Protein AF-A0A8B8N014-F1 (afdb_monomer)

Secondary structure (DSSP, 8-state):
-EEEEE--GGGGGGSTTHHHHHHHHHTTTTT-TT--SEEEEE--SS-GGGG--SS-PPPP-----PPP-HHHHHHHHHTT-S-HHHHHHHHHHHHHHHHHHHHHHHHHHHS-TT---GGGTS-S---------------

Solvent-accessible surface area (backbone atoms only — not comparable to full-atom values): 9246 Å² total; per-residue (Å²): 122,46,77,50,74,42,72,58,49,64,57,50,67,78,39,88,63,26,86,58,51,53,47,49,63,54,35,48,73,75,73,41,96,78,68,70,63,66,47,81,44,81,39,54,96,58,66,76,74,80,68,70,57,101,63,94,48,61,79,76,87,87,79,88,81,79,82,76,51,70,69,54,47,53,54,60,70,40,53,93,48,97,52,45,76,62,50,49,67,60,46,58,64,54,50,57,58,49,52,51,52,54,50,49,50,51,50,59,73,69,47,57,100,80,70,71,66,66,82,70,70,70,74,66,77,93,78,80,90,78,86,79,84,80,88,81,82,88,132

Sequence (139 aa):
MVYLIFDKLELVRGWDKSSTILPLLFNLLDSIPNIPEVGLIFISSTPADTFYSSLGYIEPMPIYFPTYNEDDLRQILARNQANPKLYSSFLEPSEMAMGQKEAEVQELLTKGPGSFPLERLLEVPPGNLDLHVSSRSLV

Structure (mmCIF, N/CA/C/O backbone):
data_AF-A0A8B8N014-F1
#
_entry.id   AF-A0A8B8N014-F1
#
loop_
_atom_site.group_PDB
_atom_site.id
_atom_site.type_symbol
_atom_site.label_atom_id
_atom_site.label_alt_id
_atom_site.label_comp_id
_atom_site.label_asym_id
_atom_site.label_entity_id
_atom_site.label_seq_id
_atom_site.pdbx_PDB_ins_code
_atom_site.Cartn_x
_atom_site.Cartn_y
_atom_site.Cartn_z
_atom_site.occupancy
_atom_site.B_iso_or_equiv
_atom_site.auth_seq_id
_atom_site.auth_comp_id
_atom_site.auth_asym_id
_atom_site.auth_atom_id
_atom_site.pdbx_PDB_model_num
ATOM 1 N N . MET A 1 1 ? -15.861 5.487 -13.263 1.00 79.56 1 MET A N 1
ATOM 2 C CA . MET A 1 1 ? -14.611 5.546 -12.492 1.00 79.56 1 MET A CA 1
ATOM 3 C C . MET A 1 1 ? -14.206 4.147 -12.052 1.00 79.56 1 MET A C 1
ATOM 5 O O . MET A 1 1 ? -14.987 3.499 -11.364 1.00 79.56 1 MET A O 1
ATOM 9 N N . VAL A 1 2 ? -13.041 3.663 -12.476 1.00 85.56 2 VAL A N 1
ATOM 10 C CA . VAL A 1 2 ? -12.458 2.385 -12.025 1.00 85.56 2 VAL A CA 1
ATOM 11 C C . VAL A 1 2 ? -11.158 2.693 -11.285 1.00 85.56 2 VAL A C 1
ATOM 13 O O . VAL A 1 2 ? -10.419 3.573 -11.702 1.00 85.56 2 VAL A O 1
ATOM 16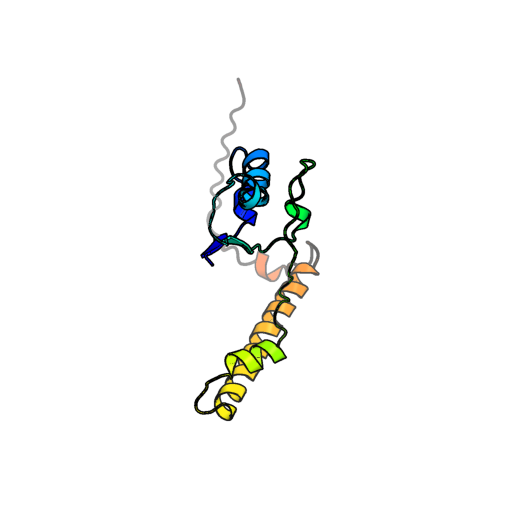 N N . TYR A 1 3 ? -10.864 1.992 -10.193 1.00 90.38 3 TYR A N 1
ATOM 17 C CA . TYR A 1 3 ? -9.591 2.144 -9.484 1.00 90.38 3 TYR A CA 1
ATOM 18 C C . TYR A 1 3 ? -8.816 0.837 -9.524 1.00 90.38 3 TYR A C 1
ATOM 20 O O . TYR A 1 3 ? -9.368 -0.216 -9.204 1.00 90.38 3 TYR A O 1
ATOM 28 N N . LEU A 1 4 ? -7.544 0.915 -9.905 1.00 90.31 4 LEU A N 1
ATOM 29 C CA . LEU A 1 4 ? -6.620 -0.209 -9.849 1.00 90.31 4 LEU A CA 1
ATOM 30 C C . LEU A 1 4 ? -5.655 0.023 -8.687 1.00 90.31 4 LEU A C 1
ATOM 32 O O . LEU A 1 4 ? -4.900 0.996 -8.683 1.00 90.31 4 LEU A O 1
ATOM 36 N N . ILE A 1 5 ? -5.734 -0.849 -7.683 1.00 93.94 5 ILE A N 1
ATOM 37 C CA . ILE A 1 5 ? -4.950 -0.742 -6.453 1.00 93.94 5 ILE A CA 1
ATOM 38 C C . ILE A 1 5 ? -3.865 -1.811 -6.481 1.00 93.94 5 ILE A C 1
ATOM 40 O O . ILE A 1 5 ? -4.163 -3.004 -6.538 1.00 93.94 5 ILE A O 1
ATOM 44 N N . PHE A 1 6 ? -2.614 -1.373 -6.421 1.00 92.81 6 PHE A N 1
ATOM 45 C CA . PHE A 1 6 ? -1.449 -2.237 -6.302 1.00 92.81 6 PHE A CA 1
ATOM 46 C C . PHE A 1 6 ? -0.950 -2.190 -4.864 1.00 92.81 6 PHE A C 1
ATOM 48 O O . PHE A 1 6 ? -0.380 -1.187 -4.434 1.00 92.81 6 PHE A O 1
ATOM 55 N N . ASP A 1 7 ? -1.186 -3.270 -4.125 1.00 95.00 7 ASP A N 1
ATOM 56 C CA . ASP A 1 7 ? -0.663 -3.437 -2.771 1.00 95.00 7 ASP A CA 1
ATOM 57 C C . ASP A 1 7 ? 0.770 -3.992 -2.793 1.00 95.00 7 ASP A C 1
ATOM 59 O O . ASP A 1 7 ? 1.142 -4.737 -3.703 1.00 95.00 7 ASP A O 1
ATOM 63 N N . LYS A 1 8 ? 1.561 -3.638 -1.776 1.00 94.00 8 LYS A N 1
ATOM 64 C CA . LYS A 1 8 ? 2.959 -4.063 -1.586 1.00 94.00 8 LYS A CA 1
ATOM 65 C C . LYS A 1 8 ? 3.850 -3.841 -2.815 1.00 94.00 8 LYS A C 1
ATOM 67 O O . LYS A 1 8 ? 4.573 -4.749 -3.248 1.00 94.00 8 LYS A O 1
ATOM 72 N N . LEU A 1 9 ? 3.810 -2.636 -3.388 1.00 92.06 9 LEU A N 1
ATOM 73 C CA . LEU A 1 9 ? 4.590 -2.279 -4.578 1.00 92.06 9 LEU A CA 1
ATOM 74 C C . LEU A 1 9 ? 6.099 -2.529 -4.397 1.00 92.06 9 LEU A C 1
ATOM 76 O O . LEU A 1 9 ? 6.796 -2.837 -5.365 1.00 92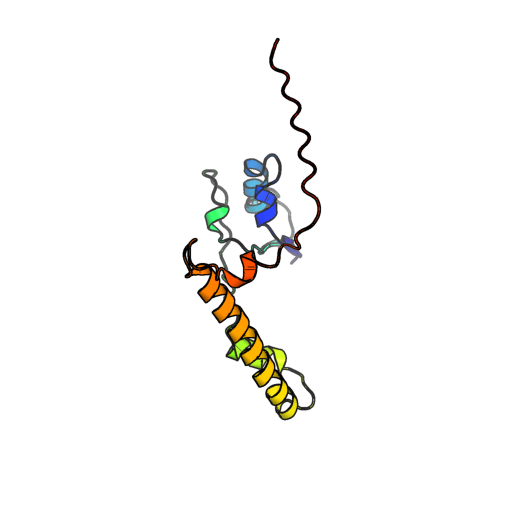.06 9 LEU A O 1
ATOM 80 N N . GLU A 1 10 ? 6.614 -2.465 -3.167 1.00 92.56 10 GLU A N 1
ATOM 81 C CA . GLU A 1 10 ? 8.017 -2.719 -2.844 1.00 92.56 10 GLU A CA 1
ATOM 82 C C . GLU A 1 10 ? 8.536 -4.066 -3.365 1.00 92.56 10 GLU A C 1
ATOM 84 O O . GLU A 1 10 ? 9.727 -4.169 -3.671 1.00 92.56 10 GLU A O 1
ATOM 89 N N . LEU A 1 11 ? 7.655 -5.064 -3.519 1.00 92.44 11 LEU A N 1
ATOM 90 C CA . LEU A 1 11 ? 7.995 -6.400 -4.008 1.00 92.44 11 LEU A CA 1
ATOM 91 C C . LEU A 1 11 ? 8.356 -6.408 -5.496 1.00 92.44 11 LEU A C 1
ATOM 93 O O . LEU A 1 11 ? 9.190 -7.213 -5.911 1.00 92.44 11 LEU A O 1
ATOM 97 N N . VAL A 1 12 ? 7.788 -5.492 -6.290 1.00 90.31 12 VAL A N 1
ATOM 98 C CA . VAL A 1 12 ? 8.048 -5.390 -7.737 1.00 90.31 12 VAL A CA 1
ATOM 99 C C . VAL A 1 12 ? 9.519 -5.089 -8.012 1.00 90.31 12 VAL A C 1
ATOM 101 O O . VAL A 1 12 ? 10.054 -5.508 -9.033 1.00 90.31 12 VAL A O 1
ATOM 104 N N . ARG A 1 13 ? 10.222 -4.437 -7.079 1.00 86.00 13 ARG A N 1
ATOM 105 C CA . ARG A 1 13 ? 11.664 -4.170 -7.205 1.00 86.00 13 ARG A CA 1
ATOM 106 C C . ARG A 1 13 ? 12.502 -5.445 -7.271 1.00 86.00 13 ARG A C 1
ATOM 108 O O . ARG A 1 13 ? 13.526 -5.449 -7.948 1.00 86.00 13 ARG A O 1
ATOM 115 N N . GLY A 1 14 ? 12.060 -6.508 -6.597 1.00 88.25 14 GLY A N 1
ATOM 116 C CA . GLY A 1 14 ? 12.722 -7.812 -6.603 1.00 88.25 14 GLY A CA 1
ATOM 117 C C . GLY A 1 14 ? 12.392 -8.674 -7.821 1.00 88.25 14 GLY A C 1
ATOM 118 O O . GLY A 1 14 ? 12.937 -9.768 -7.950 1.00 88.25 14 GLY A O 1
ATOM 119 N N . TRP A 1 15 ? 11.488 -8.227 -8.697 1.00 90.81 15 TRP A N 1
ATOM 120 C CA . TRP A 1 15 ? 11.123 -8.974 -9.896 1.00 90.81 15 TRP A CA 1
ATOM 121 C C . TRP A 1 15 ? 12.183 -8.819 -10.985 1.00 90.81 15 TRP A C 1
ATOM 123 O O . TRP A 1 15 ? 12.842 -7.781 -11.099 1.00 90.81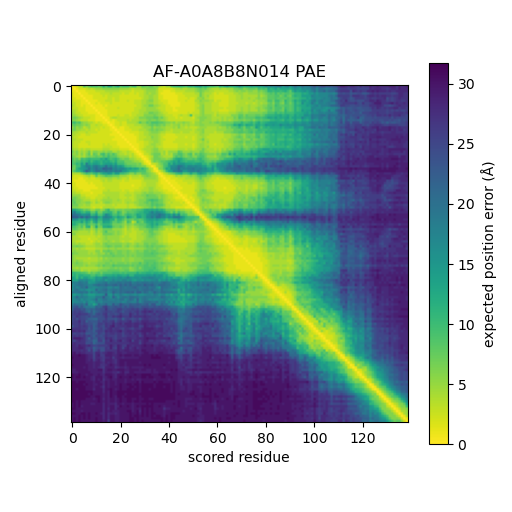 15 TRP A O 1
ATOM 133 N N . ASP A 1 16 ? 12.302 -9.843 -11.833 1.00 88.31 16 ASP A N 1
ATOM 134 C CA . ASP A 1 16 ? 13.082 -9.722 -13.061 1.00 88.31 16 ASP A CA 1
ATOM 135 C C . ASP A 1 16 ? 12.523 -8.567 -13.906 1.00 88.31 16 ASP A C 1
ATOM 137 O O . ASP A 1 16 ? 11.309 -8.430 -14.068 1.00 88.31 16 ASP A O 1
ATOM 141 N N . LYS A 1 17 ? 13.413 -7.718 -14.431 1.00 87.44 17 LYS A N 1
ATOM 142 C CA . LYS A 1 17 ? 13.064 -6.526 -15.232 1.00 87.44 17 LYS A CA 1
ATOM 143 C C . LYS A 1 17 ? 12.214 -5.482 -14.495 1.00 87.44 17 LYS A C 1
ATOM 145 O O . LYS A 1 17 ? 11.477 -4.727 -15.136 1.00 87.44 17 LYS A O 1
ATOM 150 N N . SER A 1 18 ? 12.353 -5.364 -13.174 1.00 86.38 18 SER A N 1
ATOM 151 C CA . SER A 1 18 ? 11.702 -4.311 -12.377 1.00 86.38 18 SER A CA 1
ATOM 152 C C . SER A 1 18 ? 11.923 -2.893 -12.931 1.00 86.38 18 SER A C 1
ATOM 154 O O . SER A 1 18 ? 11.003 -2.076 -12.922 1.00 86.38 18 SER A O 1
ATOM 156 N N . SER A 1 19 ? 13.091 -2.633 -13.529 1.00 84.56 19 SER A N 1
ATOM 157 C CA . SER A 1 19 ? 13.434 -1.380 -14.220 1.00 84.56 19 SER A CA 1
ATOM 158 C C . SER A 1 19 ? 12.565 -1.059 -15.441 1.00 84.56 19 SER A C 1
ATOM 160 O O . SER A 1 19 ? 12.483 0.096 -15.837 1.00 84.56 19 SER A O 1
ATOM 162 N N . THR A 1 20 ? 11.918 -2.056 -16.048 1.00 86.56 20 THR A N 1
ATOM 163 C CA . THR A 1 20 ? 10.975 -1.873 -17.166 1.00 86.56 20 THR A CA 1
ATOM 164 C C . THR A 1 20 ? 9.528 -1.881 -16.678 1.00 86.56 20 THR A C 1
ATOM 166 O O . THR A 1 20 ? 8.699 -1.122 -17.173 1.00 86.56 20 THR A O 1
ATOM 169 N N . ILE A 1 21 ? 9.226 -2.723 -15.685 1.00 88.50 21 ILE A N 1
ATOM 170 C CA . ILE A 1 21 ? 7.869 -2.907 -15.156 1.00 88.50 21 ILE A CA 1
ATOM 171 C C . ILE A 1 21 ? 7.393 -1.664 -14.398 1.00 88.50 21 ILE A C 1
ATOM 173 O O . ILE A 1 21 ? 6.262 -1.235 -14.604 1.00 88.50 21 ILE A O 1
ATOM 177 N N . LEU A 1 22 ? 8.238 -1.065 -13.551 1.00 88.00 22 LEU A N 1
ATOM 178 C CA . LEU A 1 22 ? 7.851 0.105 -12.755 1.00 88.00 22 LEU A CA 1
ATOM 179 C C . LEU A 1 22 ? 7.472 1.315 -13.632 1.00 88.00 22 LEU A C 1
ATOM 181 O O . LEU A 1 22 ? 6.361 1.819 -13.465 1.00 88.00 22 LEU A O 1
ATOM 185 N N . PRO A 1 23 ? 8.288 1.737 -14.623 1.00 86.75 23 PRO A N 1
ATOM 186 C CA . PRO A 1 23 ? 7.887 2.806 -15.538 1.00 86.75 23 PRO A CA 1
ATOM 187 C C . PRO A 1 23 ? 6.608 2.490 -16.323 1.00 86.75 23 PRO A C 1
ATOM 189 O O . PRO A 1 23 ? 5.790 3.380 -16.539 1.00 86.75 23 PRO A O 1
ATOM 192 N N . LEU A 1 24 ? 6.407 1.231 -16.734 1.00 86.75 24 LEU A N 1
ATOM 193 C CA . LEU A 1 24 ? 5.187 0.811 -17.431 1.00 86.75 24 LEU A CA 1
ATOM 194 C C . LEU A 1 24 ? 3.945 0.958 -16.540 1.00 86.75 24 LEU A C 1
ATOM 196 O O . LEU A 1 24 ? 2.918 1.435 -17.010 1.00 86.75 24 LEU A O 1
ATOM 200 N N . LEU A 1 25 ? 4.036 0.557 -15.268 1.00 87.31 25 LEU A N 1
ATOM 201 C CA . LEU A 1 25 ? 2.939 0.675 -14.304 1.00 87.31 25 LEU A CA 1
ATOM 202 C C . LEU A 1 25 ? 2.576 2.137 -14.036 1.00 87.31 25 LEU A C 1
ATOM 204 O O . LEU A 1 25 ? 1.393 2.470 -14.001 1.00 87.31 25 LEU A O 1
ATOM 208 N N . PHE A 1 26 ? 3.573 3.007 -13.879 1.00 86.62 26 PHE A N 1
ATOM 209 C CA . PHE A 1 26 ? 3.337 4.429 -13.629 1.00 86.62 26 PHE A CA 1
ATOM 210 C C . PHE A 1 26 ? 2.762 5.160 -14.849 1.00 86.62 26 PHE A C 1
ATOM 212 O O . PHE A 1 26 ? 1.886 6.004 -14.693 1.00 86.62 26 PHE A O 1
ATOM 219 N N . ASN A 1 27 ? 3.156 4.769 -16.064 1.00 84.44 27 ASN A N 1
ATOM 220 C CA . ASN A 1 27 ? 2.661 5.364 -17.312 1.00 84.44 27 ASN A CA 1
ATOM 221 C C . ASN A 1 27 ? 1.440 4.630 -17.903 1.00 84.44 27 ASN A C 1
ATOM 223 O O . ASN A 1 27 ? 1.089 4.834 -19.071 1.00 84.44 27 ASN A O 1
ATOM 227 N N . LEU A 1 28 ? 0.795 3.737 -17.145 1.00 82.06 28 LEU A N 1
ATOM 228 C CA . LEU A 1 28 ? -0.261 2.870 -17.675 1.00 82.06 28 LEU A CA 1
ATOM 229 C C . LEU A 1 28 ? -1.506 3.662 -18.110 1.00 82.06 28 LEU A C 1
ATOM 231 O O . LEU A 1 28 ? -2.183 3.255 -19.053 1.00 82.06 28 LEU A O 1
ATOM 235 N N . LEU A 1 29 ? -1.769 4.807 -17.469 1.00 75.12 29 LEU A N 1
ATOM 236 C CA . LEU A 1 29 ? -2.860 5.715 -17.844 1.00 75.12 29 LEU A CA 1
ATOM 237 C C . LEU A 1 29 ? -2.617 6.400 -19.195 1.00 75.12 29 LEU A C 1
ATOM 239 O O . LEU A 1 29 ? -3.542 6.493 -19.996 1.00 75.12 29 LEU A O 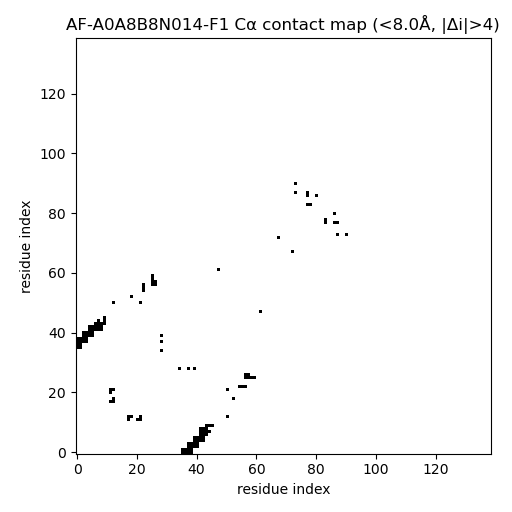1
ATOM 243 N N . ASP A 1 30 ? -1.380 6.807 -19.483 1.00 75.50 30 ASP A N 1
ATOM 244 C CA . ASP A 1 30 ? -1.034 7.468 -20.751 1.00 75.50 30 ASP A CA 1
ATOM 245 C C . ASP A 1 30 ? -0.895 6.478 -21.911 1.00 75.50 30 ASP A C 1
ATOM 247 O O . ASP A 1 30 ? -1.107 6.818 -23.074 1.00 75.50 30 ASP A O 1
ATOM 251 N N . SER A 1 31 ? -0.528 5.231 -21.603 1.00 71.69 31 SER A N 1
ATOM 252 C CA . SER A 1 31 ? -0.227 4.208 -22.610 1.00 71.69 31 SER A CA 1
ATOM 253 C C . SER A 1 31 ? -1.470 3.661 -23.320 1.00 71.69 31 SER A C 1
ATOM 255 O O . SER A 1 31 ? -1.337 2.965 -24.329 1.00 71.69 31 SER A O 1
ATOM 257 N N . ILE A 1 32 ? -2.678 3.936 -22.817 1.00 70.88 32 ILE A N 1
ATOM 258 C CA . ILE A 1 32 ? -3.919 3.384 -23.367 1.00 70.88 32 ILE A CA 1
ATOM 259 C C . ILE A 1 32 ? -4.881 4.537 -23.707 1.00 70.88 32 ILE A C 1
ATOM 261 O O . ILE A 1 32 ? -5.578 5.054 -22.840 1.00 70.88 32 ILE A O 1
ATOM 265 N N . PRO A 1 33 ? -4.996 4.924 -24.986 1.00 62.38 33 PRO A N 1
ATOM 266 C CA . PRO A 1 33 ? -5.704 6.140 -25.397 1.00 62.38 33 PRO A CA 1
ATOM 267 C C . PRO A 1 33 ? -7.243 6.094 -25.283 1.00 62.38 33 PRO A C 1
ATOM 269 O O . PRO A 1 33 ? -7.901 7.023 -25.732 1.00 62.38 33 PRO A O 1
ATOM 272 N N . ASN A 1 34 ? -7.837 5.037 -24.711 1.00 70.44 34 ASN A N 1
ATOM 273 C CA . ASN A 1 34 ? -9.295 4.844 -24.632 1.00 70.44 34 ASN A CA 1
ATOM 274 C C . ASN A 1 34 ? -9.772 4.200 -23.312 1.00 70.44 34 ASN A C 1
ATOM 276 O O . ASN A 1 34 ? -10.851 3.601 -23.283 1.00 70.44 34 ASN A O 1
ATOM 280 N N . ILE A 1 35 ? -8.994 4.259 -22.221 1.00 66.00 35 ILE A N 1
ATOM 281 C CA . ILE A 1 35 ? -9.502 3.736 -20.942 1.00 66.00 35 ILE A CA 1
ATOM 282 C C . ILE A 1 35 ? -10.611 4.670 -20.424 1.00 66.00 35 ILE A C 1
ATOM 284 O O . ILE A 1 35 ? -10.441 5.891 -20.468 1.00 66.00 35 ILE A O 1
ATOM 288 N N . PRO A 1 36 ? -11.735 4.142 -19.903 1.00 67.94 36 PRO A N 1
ATOM 289 C CA . PRO A 1 36 ? -12.620 4.919 -19.033 1.00 67.94 36 PRO A CA 1
ATOM 290 C C . PRO A 1 36 ? -11.831 5.562 -17.885 1.00 67.94 36 PRO A C 1
ATOM 292 O O . PRO A 1 36 ? -10.749 5.108 -17.563 1.00 67.94 36 PRO A O 1
ATOM 295 N N . GLU A 1 37 ? -12.384 6.585 -17.241 1.00 81.38 37 GLU A N 1
ATOM 296 C CA . GLU A 1 37 ? -11.819 7.285 -16.076 1.00 81.38 37 GLU A CA 1
ATOM 297 C C . GLU A 1 37 ? -11.225 6.296 -15.028 1.00 81.38 37 GLU A C 1
ATOM 299 O O . GLU A 1 37 ? -11.963 5.728 -14.210 1.00 81.38 37 GLU A O 1
ATOM 304 N N . VAL A 1 38 ? -9.910 6.017 -15.108 1.00 82.19 38 VAL A N 1
ATOM 305 C CA . VAL A 1 38 ? -9.186 5.072 -14.235 1.00 82.19 38 VAL A CA 1
ATOM 306 C C . VAL A 1 38 ? -8.240 5.827 -13.316 1.00 82.19 38 VAL A C 1
ATOM 308 O O . VAL A 1 38 ? -7.430 6.626 -13.773 1.00 82.19 38 VAL A O 1
ATOM 311 N N . GLY A 1 39 ? -8.311 5.534 -12.020 1.00 85.81 39 GLY A N 1
ATOM 312 C CA . GLY A 1 39 ? -7.301 5.938 -11.045 1.00 85.81 39 GLY A CA 1
ATOM 313 C C . GLY A 1 39 ? -6.352 4.785 -10.725 1.00 85.81 39 GLY A C 1
ATOM 314 O O . GLY A 1 39 ? -6.798 3.656 -10.513 1.00 85.81 39 GLY A O 1
ATOM 315 N N . LEU A 1 40 ? -5.053 5.066 -10.653 1.00 89.19 40 LEU A N 1
ATOM 316 C CA . LEU A 1 40 ? -4.054 4.128 -10.140 1.00 89.19 40 LEU A CA 1
ATOM 317 C C . LEU A 1 40 ? -3.693 4.512 -8.707 1.00 89.19 40 LEU A C 1
ATOM 319 O O . LEU A 1 40 ? -3.414 5.676 -8.429 1.00 89.19 40 LEU A O 1
ATOM 323 N N . ILE A 1 41 ? -3.703 3.533 -7.805 1.00 92.62 41 ILE A N 1
ATOM 324 C CA . ILE A 1 41 ? -3.280 3.705 -6.414 1.00 92.62 41 ILE A CA 1
ATOM 325 C C . ILE A 1 41 ? -2.194 2.677 -6.132 1.00 92.62 41 ILE A C 1
ATOM 327 O O . ILE A 1 41 ? -2.399 1.477 -6.307 1.00 92.62 41 ILE A O 1
ATOM 331 N N . PHE A 1 42 ? -1.048 3.157 -5.669 1.00 92.56 42 PHE A N 1
ATOM 332 C CA . PHE A 1 42 ? 0.079 2.324 -5.283 1.00 92.56 42 PHE A CA 1
ATOM 333 C C . PHE A 1 42 ? 0.261 2.404 -3.770 1.00 92.56 42 PHE A C 1
ATOM 335 O O . PHE A 1 42 ? 0.365 3.499 -3.218 1.00 92.56 42 PHE A O 1
ATOM 342 N N . ILE A 1 43 ? 0.292 1.251 -3.108 1.00 94.69 43 ILE A N 1
ATOM 343 C CA . ILE A 1 43 ? 0.525 1.134 -1.669 1.00 94.69 43 ILE A CA 1
ATOM 344 C C . ILE A 1 43 ? 1.886 0.475 -1.476 1.00 94.69 43 ILE A C 1
ATOM 346 O O . ILE A 1 43 ? 2.191 -0.550 -2.088 1.00 94.69 43 ILE A O 1
ATOM 350 N N . SER A 1 44 ? 2.713 1.091 -0.638 1.00 93.56 44 SER A N 1
ATOM 351 C CA . SER A 1 44 ? 4.066 0.635 -0.349 1.00 93.56 44 SER A CA 1
ATOM 352 C C . SER A 1 44 ? 4.415 0.910 1.105 1.00 93.56 44 SER A C 1
ATOM 354 O O . SER A 1 44 ? 4.049 1.956 1.642 1.00 93.56 44 SER A O 1
ATOM 356 N N . SER A 1 45 ? 5.155 -0.009 1.726 1.00 92.50 45 SER A N 1
ATOM 357 C CA . SER A 1 45 ? 5.777 0.222 3.037 1.00 92.50 45 SER A CA 1
ATOM 358 C C . SER A 1 45 ? 7.092 1.006 2.947 1.00 92.50 45 SER A C 1
ATOM 360 O O . SER A 1 45 ? 7.565 1.538 3.951 1.00 92.50 45 SER A O 1
ATOM 362 N N . THR A 1 46 ? 7.687 1.099 1.753 1.00 89.38 46 THR A N 1
ATOM 363 C CA . THR A 1 46 ? 8.897 1.890 1.504 1.00 89.38 46 THR A CA 1
ATOM 364 C C . THR A 1 46 ? 8.572 3.238 0.870 1.00 89.38 46 THR A C 1
ATOM 366 O O . THR A 1 46 ? 7.603 3.330 0.107 1.00 89.38 46 THR A O 1
ATOM 369 N N . PRO A 1 47 ? 9.375 4.279 1.149 1.00 86.06 47 PRO A N 1
ATOM 370 C CA . PRO A 1 47 ? 9.125 5.610 0.618 1.00 86.06 47 PRO A CA 1
ATOM 371 C C . PRO A 1 47 ? 9.216 5.648 -0.916 1.00 86.06 47 PRO A C 1
ATOM 373 O O . PRO A 1 47 ? 9.850 4.794 -1.548 1.00 86.06 47 PRO A O 1
ATOM 376 N N . ALA A 1 48 ? 8.527 6.626 -1.513 1.00 82.62 48 ALA A N 1
ATOM 377 C CA . ALA A 1 48 ? 8.392 6.773 -2.966 1.00 82.62 48 ALA A CA 1
ATOM 378 C C . ALA A 1 48 ? 9.750 6.924 -3.672 1.00 82.62 48 ALA A C 1
ATOM 380 O O . ALA A 1 48 ? 9.926 6.466 -4.802 1.00 82.62 48 ALA A O 1
ATOM 381 N N . ASP A 1 49 ? 10.731 7.483 -2.964 1.00 82.50 49 ASP A N 1
ATOM 382 C CA . ASP A 1 49 ? 12.086 7.692 -3.454 1.00 82.50 49 ASP A CA 1
ATOM 383 C C . ASP A 1 49 ? 12.832 6.416 -3.825 1.00 82.50 49 ASP A C 1
ATOM 385 O O . ASP A 1 49 ? 13.650 6.395 -4.744 1.00 82.50 49 ASP A O 1
ATOM 389 N N . THR A 1 50 ? 12.470 5.318 -3.177 1.00 84.06 50 THR A N 1
ATOM 390 C CA . THR A 1 50 ? 13.043 4.006 -3.444 1.00 84.06 50 THR A CA 1
ATOM 391 C C . THR A 1 50 ? 12.619 3.399 -4.783 1.00 84.06 50 THR A C 1
ATOM 393 O O . THR A 1 50 ? 13.162 2.360 -5.174 1.00 84.06 50 THR A O 1
ATOM 396 N N . PHE A 1 51 ? 11.660 4.021 -5.476 1.00 80.75 51 PHE A N 1
ATOM 397 C CA . PHE A 1 51 ? 11.193 3.614 -6.800 1.00 80.75 51 PHE A CA 1
ATOM 398 C C . PHE A 1 51 ? 11.745 4.492 -7.924 1.00 80.75 51 PHE A C 1
ATOM 400 O O . PHE A 1 51 ? 11.601 4.099 -9.083 1.00 80.75 51 PHE A O 1
ATOM 407 N N . TYR A 1 52 ? 12.407 5.618 -7.613 1.00 73.19 52 TYR A N 1
ATOM 408 C CA . TYR A 1 52 ? 13.022 6.462 -8.634 1.00 73.19 52 TYR A CA 1
ATOM 409 C C . TYR A 1 52 ? 14.113 5.693 -9.373 1.00 73.19 52 TYR A C 1
ATOM 411 O O . TYR A 1 52 ? 15.193 5.403 -8.860 1.00 73.19 52 TYR A O 1
ATOM 419 N N . SER A 1 53 ? 13.816 5.385 -10.627 1.00 66.88 53 SER A N 1
ATOM 420 C CA . SER A 1 53 ? 14.814 5.042 -11.625 1.00 66.88 53 SER A CA 1
ATOM 421 C C . SER A 1 53 ? 15.061 6.280 -12.481 1.00 66.88 53 SER A C 1
ATOM 423 O O . SER A 1 53 ? 14.169 7.109 -12.637 1.00 66.88 53 SER A O 1
ATOM 425 N N . SER A 1 54 ? 16.239 6.412 -13.087 1.00 58.00 54 SER A N 1
ATOM 426 C CA . SER A 1 54 ? 16.602 7.525 -13.985 1.00 58.00 54 SER A CA 1
ATOM 427 C C . SER A 1 54 ? 15.773 7.600 -15.285 1.00 58.00 54 SER A C 1
ATOM 429 O O . SER A 1 54 ? 16.128 8.318 -16.218 1.00 58.00 54 SER A O 1
ATOM 431 N N . LEU A 1 55 ? 14.677 6.847 -15.366 1.00 61.19 55 LEU A N 1
ATOM 432 C CA . LEU A 1 55 ? 13.778 6.739 -16.500 1.00 61.19 55 LEU A CA 1
ATOM 433 C C . LEU A 1 55 ? 12.597 7.691 -16.281 1.00 61.19 55 LEU A C 1
ATOM 435 O O . LEU A 1 55 ? 11.922 7.613 -15.262 1.00 61.19 55 LEU A O 1
ATOM 439 N N . GLY A 1 56 ? 12.356 8.592 -17.235 1.00 63.44 56 GLY A N 1
ATOM 440 C CA . GLY A 1 56 ? 11.310 9.616 -17.156 1.00 63.44 56 GLY A CA 1
ATOM 441 C C . GLY A 1 56 ? 9.896 9.045 -17.264 1.00 63.44 56 GLY A C 1
ATOM 442 O O . GLY A 1 56 ? 9.315 9.041 -18.347 1.00 63.44 56 GLY A O 1
ATOM 443 N N . TYR A 1 57 ? 9.351 8.562 -16.150 1.00 72.06 57 TYR A N 1
ATOM 444 C CA . TYR A 1 57 ? 7.930 8.254 -15.983 1.00 72.06 57 TYR A CA 1
ATOM 445 C C . TYR A 1 57 ? 7.223 9.361 -15.191 1.00 72.06 57 TYR A C 1
ATOM 447 O O . TYR A 1 57 ? 7.872 10.171 -14.526 1.00 72.06 57 TYR A O 1
ATOM 455 N N . ILE A 1 58 ? 5.890 9.399 -15.264 1.00 71.44 58 ILE A N 1
ATOM 456 C CA . ILE A 1 58 ? 5.090 10.340 -14.476 1.00 71.44 58 ILE A CA 1
ATOM 457 C C . ILE A 1 58 ? 5.091 9.904 -13.016 1.00 71.44 58 ILE A C 1
ATOM 459 O O . ILE A 1 58 ? 4.648 8.809 -12.673 1.00 71.44 58 ILE A O 1
ATOM 463 N N . GLU A 1 59 ? 5.589 10.778 -12.152 1.00 73.81 59 GLU A N 1
ATOM 464 C CA . GLU A 1 59 ? 5.619 10.526 -10.722 1.00 73.81 59 GLU A CA 1
ATOM 465 C C . GLU A 1 59 ? 4.194 10.550 -10.136 1.00 73.81 59 GLU A C 1
ATOM 467 O O . GLU A 1 59 ? 3.488 11.556 -10.279 1.00 73.81 59 GLU A O 1
ATOM 472 N N . PRO A 1 60 ? 3.743 9.469 -9.472 1.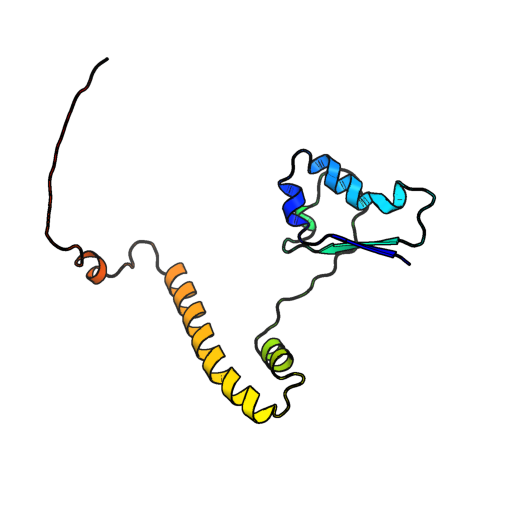00 80.31 60 PRO A N 1
ATOM 473 C CA . PRO A 1 60 ? 2.464 9.485 -8.779 1.00 80.31 60 PRO A CA 1
ATOM 474 C C . PRO A 1 60 ? 2.520 10.445 -7.586 1.00 80.31 60 PRO A C 1
ATOM 476 O O . PRO A 1 60 ? 3.536 10.546 -6.906 1.00 80.31 60 PRO A O 1
ATOM 479 N N . MET A 1 61 ? 1.404 11.113 -7.284 1.00 85.75 61 MET A N 1
ATOM 480 C CA . MET A 1 61 ? 1.312 12.004 -6.125 1.00 85.75 61 MET A CA 1
ATOM 481 C C . MET A 1 61 ? 1.513 11.211 -4.818 1.00 85.75 61 MET A C 1
ATOM 483 O O . MET A 1 61 ? 0.675 10.359 -4.502 1.00 85.75 61 MET A O 1
ATOM 487 N N . PRO A 1 62 ? 2.577 11.476 -4.036 1.00 87.50 62 PRO A N 1
ATOM 488 C CA . PRO A 1 62 ? 2.837 10.724 -2.819 1.00 87.50 62 PRO A CA 1
ATOM 489 C C . PRO A 1 62 ? 1.871 11.146 -1.708 1.00 87.50 62 PRO A C 1
ATOM 491 O O . PRO A 1 62 ? 1.691 12.332 -1.429 1.00 87.50 62 PRO A O 1
ATOM 494 N N . ILE A 1 63 ? 1.274 10.162 -1.035 1.00 91.06 63 ILE A N 1
ATOM 495 C CA . ILE A 1 63 ? 0.471 10.360 0.176 1.00 91.06 63 ILE A CA 1
ATOM 496 C C . ILE A 1 63 ? 1.099 9.520 1.283 1.00 91.06 63 ILE A C 1
ATOM 498 O O . ILE A 1 63 ? 1.219 8.303 1.151 1.00 91.06 63 ILE A O 1
ATOM 502 N N . TYR A 1 64 ? 1.504 10.172 2.373 1.00 90.94 64 TYR A N 1
ATOM 503 C CA . TYR A 1 64 ? 2.088 9.501 3.530 1.00 90.94 64 TYR A CA 1
ATOM 504 C C . TYR A 1 64 ? 1.023 9.219 4.592 1.00 90.94 64 TYR A C 1
ATOM 506 O O . TYR A 1 64 ? 0.343 10.137 5.053 1.00 90.94 64 TYR A O 1
ATOM 514 N N . PHE A 1 65 ? 0.913 7.954 4.998 1.00 92.06 65 PHE A N 1
ATOM 515 C CA . PHE A 1 65 ? 0.090 7.530 6.127 1.00 92.06 65 PHE A CA 1
ATOM 516 C C . PHE A 1 65 ? 0.997 7.337 7.348 1.00 92.06 65 PHE A C 1
ATOM 518 O O . PHE A 1 65 ? 1.785 6.389 7.358 1.00 92.06 65 PHE A O 1
ATOM 525 N N . PRO A 1 66 ? 0.940 8.229 8.352 1.00 90.75 66 PRO A N 1
ATOM 526 C CA . PRO A 1 66 ? 1.776 8.105 9.537 1.00 90.75 66 PRO A CA 1
ATOM 527 C C . PRO A 1 66 ? 1.396 6.873 10.357 1.00 90.75 66 PRO A C 1
ATOM 529 O O . PRO A 1 66 ? 0.244 6.433 10.360 1.00 90.75 66 PRO A O 1
ATOM 532 N N . THR A 1 67 ? 2.369 6.345 11.096 1.00 90.75 67 THR A N 1
ATOM 533 C CA . THR A 1 67 ? 2.117 5.331 12.117 1.00 90.75 67 THR A CA 1
ATOM 534 C C . THR A 1 67 ? 1.238 5.919 13.216 1.00 90.75 67 THR A C 1
ATOM 536 O O . THR A 1 67 ? 1.418 7.071 13.611 1.00 90.75 67 THR A O 1
ATOM 539 N N . TYR A 1 68 ? 0.306 5.118 13.724 1.00 90.94 68 TYR A N 1
ATOM 540 C CA . TYR A 1 68 ? -0.520 5.501 14.862 1.00 90.94 68 TYR A CA 1
ATOM 541 C C . TYR A 1 68 ? 0.337 5.642 16.120 1.00 90.94 68 TYR A C 1
ATOM 543 O O . TYR A 1 68 ? 1.152 4.763 16.412 1.00 90.94 68 TYR A O 1
ATOM 551 N N . ASN A 1 69 ? 0.145 6.733 16.861 1.00 88.69 69 ASN A N 1
ATOM 552 C CA . ASN A 1 69 ? 0.683 6.840 18.215 1.00 88.69 69 ASN A CA 1
ATOM 553 C C . ASN A 1 69 ? -0.212 6.074 19.212 1.00 88.69 69 ASN A C 1
ATOM 555 O O . ASN A 1 69 ? -1.263 5.542 18.850 1.00 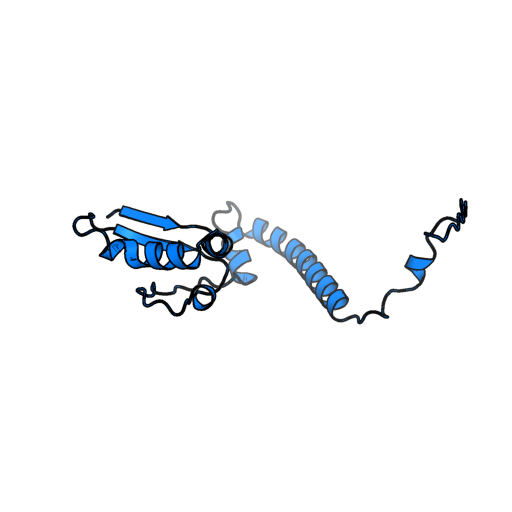88.69 69 ASN A O 1
ATOM 559 N N . GLU A 1 70 ? 0.210 5.994 20.473 1.00 86.06 70 GLU A N 1
ATOM 560 C CA . GLU A 1 70 ? -0.527 5.262 21.509 1.00 86.06 70 GLU A CA 1
ATOM 561 C C . GLU A 1 70 ? -1.959 5.790 21.696 1.00 86.06 70 GLU A C 1
ATOM 563 O O . GLU A 1 70 ? -2.907 5.007 21.735 1.00 86.06 70 GLU A O 1
ATOM 568 N N . ASP A 1 71 ? -2.146 7.110 21.721 1.00 86.31 71 ASP A N 1
ATOM 569 C CA . ASP A 1 71 ? -3.464 7.729 21.875 1.00 86.31 71 ASP A CA 1
ATOM 570 C C . ASP A 1 71 ? -4.387 7.449 20.678 1.00 86.31 71 ASP A C 1
ATOM 572 O O . ASP A 1 71 ? -5.586 7.202 20.856 1.00 86.31 71 ASP A O 1
ATOM 576 N N . ASP A 1 72 ? -3.838 7.448 19.460 1.00 88.94 72 ASP A N 1
ATOM 577 C CA . ASP A 1 72 ? -4.555 7.074 18.242 1.00 88.94 72 ASP A CA 1
ATOM 578 C C . ASP A 1 72 ? -5.011 5.613 18.328 1.00 88.94 72 ASP A C 1
ATOM 580 O O . ASP A 1 72 ? -6.176 5.306 18.064 1.00 88.94 72 ASP A O 1
ATOM 584 N N . LEU A 1 73 ? -4.120 4.707 18.750 1.00 86.88 73 LEU A N 1
ATOM 585 C CA . LEU A 1 73 ? -4.434 3.288 18.925 1.00 86.88 73 LEU A CA 1
ATOM 586 C C . LEU A 1 73 ? -5.511 3.081 19.992 1.00 86.88 73 LEU A C 1
ATOM 588 O O . LEU A 1 73 ? -6.475 2.357 19.737 1.00 86.88 73 LEU A O 1
ATOM 592 N N . ARG A 1 74 ? -5.413 3.757 21.144 1.00 83.38 74 ARG A N 1
ATOM 593 C CA . ARG A 1 74 ? -6.439 3.723 22.200 1.00 83.38 74 ARG A CA 1
ATOM 594 C C . ARG A 1 74 ? -7.805 4.108 21.650 1.00 83.38 74 ARG A C 1
ATOM 596 O O . ARG A 1 74 ? -8.790 3.403 21.877 1.00 83.38 74 ARG A O 1
ATOM 603 N N . GLN A 1 75 ? -7.870 5.200 20.891 1.00 85.38 75 GLN A N 1
ATOM 604 C CA . GLN A 1 75 ? -9.116 5.672 20.290 1.00 85.38 75 GLN A CA 1
ATOM 605 C C . GLN A 1 75 ? -9.656 4.710 19.229 1.00 85.38 75 GLN A C 1
ATOM 607 O O . GLN A 1 75 ? -10.857 4.437 19.205 1.00 85.38 75 GLN A O 1
ATOM 612 N N . ILE A 1 76 ? -8.789 4.171 18.369 1.00 88.75 76 ILE A N 1
ATOM 613 C CA . ILE A 1 76 ? -9.170 3.222 17.316 1.00 88.75 76 ILE A CA 1
ATOM 614 C C . ILE A 1 76 ? -9.709 1.927 17.931 1.00 88.75 76 ILE A C 1
ATOM 616 O O . ILE A 1 76 ? -10.756 1.441 17.504 1.00 88.75 76 ILE A O 1
ATOM 620 N N . LEU A 1 77 ? -9.038 1.390 18.952 1.00 85.00 77 LEU A N 1
ATOM 621 C CA . LEU A 1 77 ? -9.406 0.130 19.601 1.00 85.00 77 LEU A CA 1
ATOM 622 C C . LEU A 1 77 ? -10.658 0.259 20.480 1.00 85.00 77 LEU A C 1
ATOM 624 O O . LEU A 1 77 ? -11.464 -0.672 20.546 1.00 85.00 77 LEU A O 1
ATOM 628 N N . ALA A 1 78 ? -10.864 1.416 21.118 1.00 84.62 78 ALA A N 1
ATOM 629 C CA . ALA A 1 78 ? -12.076 1.705 21.884 1.00 84.62 78 ALA A CA 1
ATOM 630 C C . ALA A 1 78 ? -13.295 2.031 20.996 1.00 84.62 78 ALA A C 1
ATOM 632 O O . ALA A 1 78 ? -14.433 2.058 21.483 1.00 84.62 78 ALA A O 1
ATOM 633 N N . ARG A 1 79 ? -13.093 2.273 19.693 1.00 84.50 79 ARG A N 1
ATOM 634 C CA . ARG A 1 79 ? -14.168 2.610 18.753 1.00 84.50 79 ARG A CA 1
ATOM 635 C C . ARG A 1 79 ? -15.158 1.448 18.619 1.00 84.50 79 ARG A C 1
ATOM 637 O O . ARG A 1 79 ? -14.771 0.293 18.486 1.00 84.50 79 ARG A O 1
ATOM 644 N N . ASN A 1 80 ? -16.454 1.769 18.607 1.00 82.00 80 ASN A N 1
ATOM 645 C CA . ASN A 1 80 ? -17.570 0.819 18.459 1.00 82.00 80 ASN A CA 1
ATOM 646 C C . ASN A 1 80 ? -17.695 -0.243 19.572 1.00 82.00 80 ASN A C 1
ATOM 648 O O . ASN A 1 80 ? -18.421 -1.222 19.399 1.00 82.00 80 ASN A O 1
ATOM 652 N N . GLN A 1 81 ? -17.043 -0.051 20.722 1.00 82.81 81 GLN A N 1
ATOM 653 C CA . GLN A 1 81 ? -17.212 -0.934 21.876 1.00 82.81 81 GLN A CA 1
ATOM 654 C C . GLN A 1 81 ? -18.495 -0.595 22.642 1.00 82.81 81 GLN A C 1
ATOM 656 O O . GLN A 1 81 ? -18.773 0.569 22.928 1.00 82.81 81 GLN A O 1
ATOM 661 N N . ALA A 1 82 ? -19.264 -1.619 23.027 1.00 79.44 82 ALA A N 1
ATOM 662 C CA . ALA A 1 82 ? -20.523 -1.443 23.760 1.00 79.44 82 ALA A CA 1
ATOM 663 C C . ALA A 1 82 ? -20.329 -0.798 25.149 1.00 79.44 82 ALA A C 1
ATOM 665 O O . ALA A 1 82 ? -21.233 -0.138 25.658 1.00 79.44 82 ALA A O 1
ATOM 666 N N . ASN A 1 83 ? -19.148 -0.968 25.758 1.00 80.50 83 ASN A N 1
ATOM 667 C CA . ASN A 1 83 ? -18.767 -0.302 27.001 1.00 80.50 83 ASN A CA 1
ATOM 668 C C . ASN A 1 83 ? -17.319 0.223 26.923 1.00 80.50 83 ASN A C 1
ATOM 670 O O . ASN A 1 83 ? -16.384 -0.476 27.327 1.00 80.50 83 ASN A O 1
ATOM 674 N N . PRO A 1 84 ? -17.116 1.454 26.423 1.00 73.81 84 PRO A N 1
ATOM 675 C CA . PRO A 1 84 ? -15.780 2.000 26.193 1.00 73.81 84 PRO A CA 1
ATOM 676 C C . PRO A 1 84 ? -14.976 2.192 27.487 1.00 73.81 84 PRO A C 1
ATOM 678 O O . PRO A 1 84 ? -13.757 2.071 27.454 1.00 73.81 84 PRO A O 1
ATOM 681 N N . LYS A 1 85 ? -15.638 2.412 28.636 1.00 76.50 85 LYS A N 1
ATOM 682 C CA . LYS A 1 85 ? -14.970 2.583 29.942 1.00 76.50 85 LYS A CA 1
ATOM 683 C C . LYS A 1 85 ? -14.349 1.292 30.475 1.00 76.50 85 LYS A C 1
ATOM 685 O O . LYS A 1 85 ? -13.310 1.334 31.120 1.00 76.50 85 LYS A O 1
ATOM 690 N N . LEU A 1 86 ? -14.994 0.148 30.234 1.00 72.81 86 LEU A N 1
ATOM 691 C CA . LEU A 1 86 ? -14.407 -1.147 30.587 1.00 72.81 86 LEU A CA 1
ATOM 692 C C . LEU A 1 86 ? -13.270 -1.485 29.628 1.00 72.81 86 LEU A C 1
ATOM 694 O O . LEU A 1 86 ? -12.209 -1.914 30.064 1.00 72.81 86 LEU A O 1
ATOM 698 N N . TYR A 1 87 ? -13.460 -1.237 28.332 1.00 71.31 87 TYR A N 1
ATOM 699 C CA . TYR A 1 87 ? -12.451 -1.560 27.328 1.00 71.31 87 TYR A CA 1
ATOM 700 C C . TYR A 1 87 ? -11.156 -0.763 27.519 1.00 71.31 87 TYR A C 1
ATOM 702 O O . TYR A 1 87 ? -10.080 -1.348 27.467 1.00 71.31 87 TYR A O 1
ATOM 710 N N . SER A 1 88 ? -11.245 0.532 27.842 1.00 72.25 88 SER A N 1
ATOM 711 C CA . SER A 1 88 ? -10.063 1.348 28.142 1.00 72.25 88 SER A CA 1
ATOM 712 C C . SER A 1 88 ? -9.256 0.795 29.320 1.00 72.25 88 SER A C 1
ATOM 714 O O . SER A 1 88 ? -8.034 0.758 29.247 1.00 72.25 88 SER A O 1
ATOM 716 N N . SER A 1 89 ? -9.918 0.273 30.361 1.00 73.94 89 SER A N 1
ATOM 717 C CA . SER A 1 89 ? -9.229 -0.309 31.525 1.00 73.94 89 SER A CA 1
ATOM 718 C C . SER A 1 89 ? -8.444 -1.592 31.217 1.00 73.94 89 SER A C 1
ATOM 720 O O . SER A 1 89 ? -7.528 -1.937 31.958 1.00 73.94 89 SER A O 1
ATOM 722 N N . PHE A 1 90 ? -8.763 -2.288 30.119 1.00 73.69 90 PHE A N 1
ATOM 723 C CA . PHE A 1 90 ? -7.996 -3.446 29.645 1.00 73.69 90 PHE A CA 1
ATOM 724 C C . PHE A 1 90 ? -6.860 -3.068 28.687 1.00 73.69 90 PHE A C 1
ATOM 726 O O . PHE A 1 90 ? -5.953 -3.876 28.488 1.00 73.69 90 PHE A O 1
ATOM 733 N N . LEU A 1 91 ? -6.896 -1.868 28.102 1.00 72.81 91 LEU A N 1
ATOM 734 C CA . LEU A 1 91 ? -5.832 -1.383 27.223 1.00 72.81 91 LEU A CA 1
ATOM 735 C C . LEU A 1 91 ? -4.616 -0.911 28.038 1.00 72.81 91 LEU A C 1
ATOM 737 O O . LEU A 1 91 ? -3.495 -1.278 27.686 1.00 72.81 91 LEU A O 1
ATOM 741 N N . GLU A 1 92 ? -4.828 -0.273 29.197 1.00 68.56 92 GLU A N 1
ATOM 742 C CA . GLU A 1 92 ? -3.733 0.248 30.042 1.00 68.56 92 GLU A CA 1
ATOM 743 C C . GLU A 1 92 ? -2.686 -0.806 30.478 1.00 68.56 92 GLU A C 1
ATOM 745 O O . GLU A 1 92 ? -1.485 -0.540 30.379 1.00 68.56 92 GLU A O 1
ATOM 750 N N . PRO A 1 93 ? -3.053 -2.030 30.918 1.00 60.81 93 PRO A N 1
ATOM 751 C CA . PRO A 1 93 ? -2.063 -3.044 31.293 1.00 60.81 93 PRO A CA 1
ATOM 752 C C . PRO A 1 93 ? -1.301 -3.623 30.094 1.00 60.81 93 PRO A C 1
ATOM 754 O O . PRO A 1 93 ? -0.149 -4.037 30.233 1.00 60.81 93 PRO A O 1
ATOM 757 N N . SER A 1 94 ? -1.938 -3.674 28.919 1.00 59.41 94 SER A N 1
ATOM 758 C CA . SER A 1 94 ? -1.326 -4.220 27.701 1.00 59.41 94 SER A CA 1
ATOM 759 C C . SER A 1 94 ? -0.250 -3.295 27.125 1.00 59.41 94 SER A C 1
ATOM 761 O O . SER A 1 94 ? 0.759 -3.771 26.604 1.00 59.41 94 SER A O 1
ATOM 763 N N . GLU A 1 95 ? -0.418 -1.985 27.302 1.00 57.56 95 GLU A N 1
ATOM 764 C CA . GLU A 1 95 ? 0.531 -0.953 26.875 1.00 57.56 95 GLU A CA 1
ATOM 765 C C . GLU A 1 95 ? 1.790 -0.958 27.747 1.00 57.56 95 GLU A C 1
ATOM 767 O O . GLU A 1 95 ? 2.901 -0.931 27.219 1.00 57.56 95 GLU A O 1
ATOM 772 N N . MET A 1 96 ? 1.644 -1.136 29.066 1.00 58.00 96 MET A N 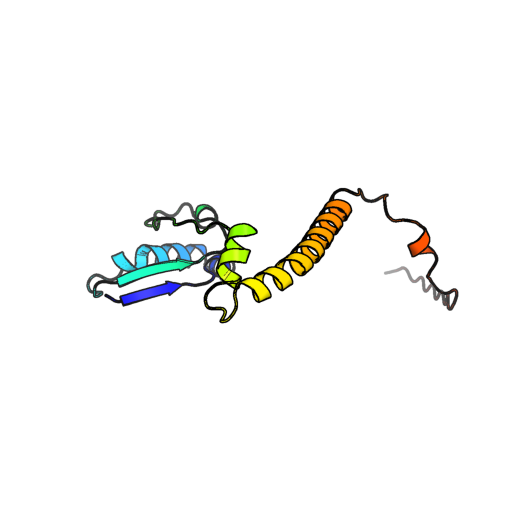1
ATOM 773 C CA . MET A 1 96 ? 2.791 -1.321 29.966 1.00 58.00 96 MET A CA 1
ATOM 774 C C . MET A 1 96 ? 3.630 -2.555 29.596 1.00 58.00 96 MET A C 1
ATOM 776 O O . MET A 1 96 ? 4.859 -2.492 29.611 1.00 58.00 96 MET A O 1
ATOM 780 N N . ALA A 1 97 ? 2.990 -3.665 29.219 1.00 58.91 97 ALA A N 1
ATOM 781 C CA . ALA A 1 97 ? 3.691 -4.885 28.816 1.00 58.91 97 ALA A CA 1
ATOM 782 C C . ALA A 1 97 ? 4.397 -4.757 27.451 1.00 58.91 97 ALA A C 1
ATOM 784 O O . ALA A 1 97 ? 5.451 -5.361 27.244 1.00 58.91 97 ALA A O 1
ATOM 785 N N . MET A 1 98 ? 3.841 -3.980 26.513 1.00 59.31 98 MET A N 1
ATOM 786 C CA . MET A 1 98 ? 4.494 -3.700 25.226 1.00 59.31 98 MET A CA 1
ATOM 787 C C . MET A 1 98 ? 5.660 -2.718 25.376 1.00 59.31 98 MET A C 1
ATOM 789 O O . MET A 1 98 ? 6.742 -2.999 24.864 1.00 59.31 98 MET A O 1
ATOM 793 N N . GLY A 1 99 ? 5.496 -1.647 26.160 1.00 59.31 99 GLY A N 1
ATOM 794 C CA . GLY A 1 99 ? 6.575 -0.701 26.457 1.00 59.31 99 GLY A CA 1
ATOM 795 C C . GLY A 1 99 ? 7.779 -1.362 27.139 1.00 59.31 99 GLY A C 1
ATOM 796 O O . GLY A 1 99 ? 8.921 -1.038 26.826 1.00 59.31 99 GLY A O 1
ATOM 797 N N . GLN A 1 100 ? 7.552 -2.359 28.003 1.00 58.66 100 GLN A N 1
ATOM 798 C CA . GLN A 1 100 ? 8.631 -3.161 28.594 1.00 58.66 100 GLN A CA 1
ATOM 799 C C . GLN A 1 100 ? 9.427 -3.947 27.549 1.00 58.66 100 GLN A C 1
ATOM 801 O O . GLN A 1 100 ? 10.651 -3.996 27.631 1.00 58.66 100 GLN A O 1
ATOM 806 N N . LYS A 1 101 ? 8.755 -4.525 26.547 1.00 59.47 101 LYS A N 1
ATOM 807 C CA . LYS A 1 101 ? 9.433 -5.255 25.468 1.00 59.47 101 LYS A CA 1
ATOM 808 C C . LYS A 1 101 ? 10.216 -4.329 24.549 1.00 59.47 101 LYS A C 1
ATOM 810 O O . LYS A 1 101 ? 11.313 -4.682 24.135 1.00 59.47 101 LYS A O 1
ATOM 815 N N . GLU A 1 102 ? 9.684 -3.152 24.235 1.00 60.25 102 GLU A N 1
ATOM 816 C CA . GLU A 1 102 ? 10.409 -2.162 23.432 1.00 60.25 102 GLU A CA 1
ATOM 817 C C . GLU A 1 102 ? 11.622 -1.605 24.181 1.00 60.25 102 GLU A C 1
ATOM 819 O O . GLU A 1 102 ? 12.692 -1.478 23.588 1.00 60.25 102 GLU A O 1
ATOM 824 N N . ALA A 1 103 ? 11.495 -1.357 25.487 1.00 61.41 103 ALA A N 1
ATOM 825 C CA . ALA A 1 103 ? 12.609 -0.965 26.342 1.00 61.41 103 ALA A CA 1
ATOM 826 C C . ALA A 1 103 ? 13.669 -2.074 26.453 1.00 61.41 103 ALA A C 1
ATOM 828 O O . ALA A 1 103 ? 14.854 -1.781 26.346 1.00 61.41 103 ALA A O 1
ATOM 829 N N . GLU A 1 104 ? 13.265 -3.341 26.587 1.00 65.19 104 GLU A N 1
ATOM 830 C CA . GLU A 1 104 ? 14.175 -4.494 26.602 1.00 65.19 104 GLU A CA 1
ATOM 831 C C . GLU A 1 104 ? 14.899 -4.660 25.256 1.00 65.19 104 GLU A C 1
ATOM 833 O O . GLU A 1 104 ? 16.109 -4.867 25.220 1.00 65.19 104 GLU A O 1
ATOM 838 N N . VAL A 1 105 ? 14.194 -4.505 24.130 1.00 63.41 105 VAL A N 1
ATOM 839 C CA . VAL A 1 105 ? 14.802 -4.539 22.791 1.00 63.41 105 VAL A CA 1
ATOM 840 C C . VAL A 1 105 ? 15.768 -3.367 22.602 1.00 63.41 105 VAL A C 1
ATOM 842 O O . VAL A 1 105 ? 16.877 -3.573 22.117 1.00 63.41 105 VAL A O 1
ATOM 845 N N . GLN A 1 106 ? 15.413 -2.152 23.027 1.00 58.84 106 GLN A N 1
ATOM 846 C CA . GLN A 1 106 ? 16.321 -0.999 22.987 1.00 58.84 106 GLN A CA 1
ATOM 847 C C . GLN A 1 106 ? 17.526 -1.175 23.928 1.00 58.84 106 GLN A C 1
ATOM 849 O O . GLN A 1 106 ? 18.648 -0.808 23.571 1.00 58.84 106 GLN A O 1
ATOM 854 N N . GLU A 1 107 ? 17.343 -1.794 25.094 1.00 65.25 107 GLU A N 1
ATOM 855 C CA . GLU A 1 107 ? 18.425 -2.131 26.023 1.00 65.25 107 GLU A CA 1
ATOM 856 C C . GLU A 1 107 ? 19.364 -3.193 25.422 1.00 65.25 107 GLU A C 1
ATOM 858 O O . GLU A 1 107 ? 20.585 -3.075 25.520 1.00 65.25 107 GLU A O 1
AT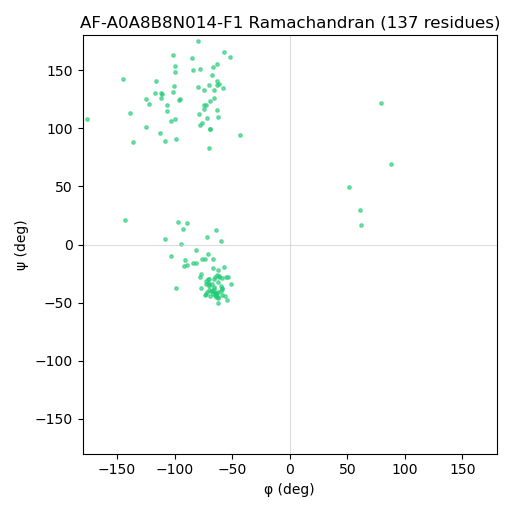OM 863 N N . LEU A 1 108 ? 18.825 -4.194 24.722 1.00 62.16 108 LEU A N 1
ATOM 864 C CA . LEU A 1 108 ? 19.603 -5.206 23.999 1.00 62.16 108 LEU A CA 1
ATOM 865 C C . LEU A 1 108 ? 20.366 -4.628 22.800 1.00 62.16 108 LEU A C 1
ATOM 867 O O . LEU A 1 108 ? 21.470 -5.081 22.511 1.00 62.16 108 LEU A O 1
ATOM 871 N N . LEU A 1 109 ? 19.811 -3.623 22.118 1.00 59.88 109 LEU A N 1
ATOM 872 C CA . LEU A 1 109 ? 20.461 -2.945 20.991 1.00 59.88 109 LEU A CA 1
ATOM 873 C C . LEU A 1 109 ? 21.553 -1.956 21.435 1.00 59.88 109 LEU A C 1
A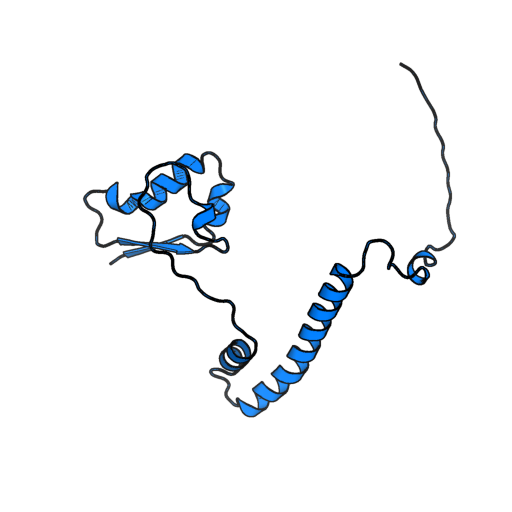TOM 875 O O . LEU A 1 109 ? 22.483 -1.691 20.675 1.00 59.88 109 LEU A O 1
ATOM 879 N N . THR A 1 110 ? 21.465 -1.419 22.655 1.00 62.31 110 THR A N 1
ATOM 880 C CA . THR A 1 110 ? 22.449 -0.473 23.224 1.00 62.31 110 THR A CA 1
ATOM 881 C C . THR A 1 110 ? 23.564 -1.157 24.016 1.00 62.31 110 THR A C 1
ATOM 883 O O . THR A 1 110 ? 24.641 -0.584 24.208 1.00 62.31 110 THR A O 1
ATOM 886 N N . LYS A 1 111 ? 23.356 -2.406 24.435 1.00 60.28 111 LYS A N 1
ATOM 887 C CA . LYS A 1 111 ? 24.378 -3.251 25.052 1.00 60.28 111 LYS A CA 1
ATOM 888 C C . LYS A 1 111 ? 25.335 -3.789 23.984 1.00 60.28 111 LYS A C 1
ATOM 890 O O . LYS A 1 111 ? 25.017 -4.706 23.236 1.00 60.28 111 LYS A O 1
ATOM 895 N N . GLY A 1 112 ? 26.539 -3.214 23.917 1.00 59.91 112 GLY A N 1
ATOM 896 C CA . GLY A 1 112 ? 27.604 -3.688 23.026 1.00 59.91 112 GLY A CA 1
ATOM 897 C C . GLY A 1 112 ? 27.970 -5.171 23.255 1.00 59.91 112 GLY A C 1
ATOM 898 O O . GLY A 1 112 ? 27.636 -5.734 24.301 1.00 59.91 112 GLY A O 1
ATOM 899 N N . PRO A 1 113 ? 28.709 -5.809 22.322 1.00 54.47 113 PRO A N 1
ATOM 900 C CA . PRO A 1 113 ? 28.943 -7.264 22.259 1.00 54.47 113 PRO A CA 1
ATOM 901 C C . PRO A 1 113 ? 29.641 -7.913 23.478 1.00 54.47 113 PRO A C 1
ATOM 903 O O . PRO A 1 113 ? 29.886 -9.114 23.469 1.00 54.47 113 PRO A O 1
ATOM 906 N N . GLY A 1 114 ? 29.944 -7.152 24.535 1.00 55.84 114 GLY A N 1
ATOM 907 C CA . GLY A 1 114 ? 30.517 -7.624 25.800 1.00 55.84 114 GLY A CA 1
ATOM 908 C C . GLY A 1 114 ? 29.568 -7.615 27.009 1.00 55.84 114 GLY A C 1
ATOM 909 O O . GLY A 1 114 ? 30.021 -7.901 28.109 1.00 55.84 114 GLY A O 1
ATOM 910 N N . SER A 1 115 ? 28.279 -7.286 26.851 1.00 55.09 115 SER A N 1
ATOM 911 C CA . SER A 1 115 ? 27.316 -7.203 27.970 1.00 55.09 115 SER A CA 1
ATOM 912 C C . SER A 1 115 ? 26.459 -8.469 28.158 1.00 55.09 115 SER A C 1
ATOM 914 O O . SER A 1 115 ? 25.402 -8.416 28.792 1.00 55.09 115 SER A O 1
ATOM 916 N N . PHE A 1 116 ? 26.883 -9.612 27.616 1.00 54.12 116 PHE A N 1
ATOM 917 C CA . PHE A 1 116 ? 26.249 -10.898 27.912 1.00 54.12 116 PHE A CA 1
ATOM 918 C C . PHE A 1 116 ? 26.660 -11.356 29.324 1.00 54.12 116 PHE A C 1
ATOM 920 O O . PHE A 1 116 ? 27.847 -11.596 29.551 1.00 54.12 116 PHE A O 1
ATOM 927 N N . PRO A 1 117 ? 25.728 -11.481 30.285 1.00 53.59 117 PRO A N 1
ATOM 928 C CA . PRO A 1 117 ? 26.062 -11.940 31.629 1.00 53.59 117 PRO A CA 1
ATOM 929 C C . PRO A 1 117 ? 26.526 -13.408 31.584 1.00 53.59 117 PRO A C 1
ATOM 931 O O . PRO A 1 117 ? 25.830 -14.272 31.043 1.00 53.59 117 PRO A O 1
ATOM 934 N N . LEU A 1 118 ? 27.717 -13.688 32.140 1.00 50.78 118 LEU A N 1
ATOM 935 C CA . LEU A 1 118 ? 28.382 -15.009 32.124 1.00 50.78 118 LEU A CA 1
ATOM 936 C C . LEU A 1 118 ? 27.538 -16.141 32.726 1.00 50.78 118 LEU A C 1
ATOM 938 O O . LEU A 1 118 ? 27.778 -17.314 32.453 1.00 50.78 118 LEU A O 1
ATOM 942 N N . GLU A 1 119 ? 26.534 -15.791 33.515 1.00 52.66 119 GLU A N 1
ATOM 943 C CA . GLU A 1 119 ? 25.595 -16.709 34.149 1.00 52.66 119 GLU A CA 1
ATOM 944 C C . GLU A 1 119 ? 24.674 -17.449 33.160 1.00 52.66 119 GLU A C 1
ATOM 946 O O . GLU A 1 119 ? 24.133 -18.486 33.523 1.00 52.66 119 GLU A O 1
ATOM 951 N N . ARG A 1 120 ? 24.610 -17.041 31.877 1.00 52.91 120 ARG A N 1
ATOM 952 C CA . ARG A 1 120 ? 24.037 -17.869 30.788 1.00 52.91 120 ARG A CA 1
ATOM 953 C C . ARG A 1 120 ? 25.040 -18.771 30.057 1.00 52.91 120 ARG A C 1
ATOM 955 O O . ARG A 1 120 ? 24.621 -19.656 29.318 1.00 52.91 120 ARG A O 1
ATOM 962 N N . LEU A 1 121 ? 26.349 -18.578 30.239 1.00 48.78 121 LEU A N 1
ATOM 963 C CA . LEU A 1 121 ? 27.384 -19.395 29.582 1.00 48.78 121 LEU A CA 1
ATOM 964 C C . LEU A 1 121 ? 27.683 -20.703 30.343 1.00 48.78 121 LEU A C 1
ATOM 966 O O . LEU A 1 121 ? 28.304 -21.609 29.793 1.00 48.78 121 LEU A O 1
ATOM 970 N N . LEU A 1 122 ? 27.252 -20.796 31.604 1.00 49.78 122 LEU A N 1
ATOM 971 C CA . LEU A 1 122 ? 27.513 -21.920 32.512 1.00 49.78 122 LEU A CA 1
ATOM 972 C C . LEU A 1 122 ? 26.403 -22.988 32.536 1.00 49.78 122 LEU A C 1
ATOM 974 O O . LEU A 1 122 ? 26.556 -23.994 33.221 1.00 49.78 122 LEU A O 1
ATOM 978 N N . GLU A 1 123 ? 25.329 -22.828 31.755 1.00 47.06 123 GLU A N 1
ATOM 979 C CA . GLU A 1 123 ? 24.252 -23.829 31.614 1.00 47.06 123 GLU A CA 1
ATOM 980 C C . GLU A 1 123 ? 24.494 -24.854 30.489 1.00 47.06 123 GLU A C 1
ATOM 982 O O . GLU A 1 123 ? 23.568 -25.536 30.052 1.00 47.06 123 GLU A O 1
ATOM 987 N N . VAL A 1 124 ? 25.733 -25.020 30.011 1.00 48.03 124 VAL A N 1
ATOM 988 C CA . VAL A 1 124 ? 26.063 -26.171 29.158 1.00 48.03 124 VAL A CA 1
ATOM 989 C C . VAL A 1 124 ? 26.242 -27.394 30.071 1.00 48.03 124 VAL A C 1
ATOM 991 O O . VAL A 1 124 ? 27.190 -27.415 30.859 1.00 48.03 124 VAL A O 1
ATOM 994 N N . PRO A 1 125 ? 25.363 -28.415 30.019 1.00 40.97 125 PRO A N 1
ATOM 995 C CA . PRO A 1 125 ? 25.528 -29.608 30.842 1.00 40.97 125 PRO A CA 1
ATOM 996 C C . PRO A 1 125 ? 26.849 -30.312 30.483 1.00 40.97 125 PRO A C 1
ATOM 998 O O . PRO A 1 125 ? 27.176 -30.429 29.298 1.00 40.97 125 PRO A O 1
ATOM 1001 N N . PRO A 1 126 ? 27.626 -30.808 31.464 1.00 47.41 126 PRO A N 1
ATOM 1002 C CA . PRO A 1 126 ? 28.860 -31.515 31.177 1.00 47.41 126 PRO A CA 1
ATOM 1003 C C . PRO A 1 126 ? 28.491 -32.929 30.725 1.00 47.41 126 PRO A C 1
ATOM 1005 O O . PRO A 1 126 ? 28.121 -33.775 31.534 1.00 47.41 126 PRO A O 1
ATOM 1008 N N . GLY A 1 127 ? 28.550 -33.197 29.425 1.00 48.59 127 GLY A N 1
ATOM 1009 C CA . GLY A 1 127 ? 28.259 -34.535 28.924 1.00 48.59 127 GLY A CA 1
ATOM 1010 C C . GLY A 1 127 ? 28.470 -34.679 27.427 1.00 48.59 127 GLY A C 1
ATOM 1011 O O . GLY A 1 127 ? 27.646 -34.224 26.644 1.00 48.59 127 GLY A O 1
ATOM 1012 N N . ASN A 1 128 ? 29.539 -35.399 27.081 1.00 37.97 128 ASN A N 1
ATOM 1013 C CA . ASN A 1 128 ? 29.920 -35.926 25.764 1.00 37.97 128 ASN A CA 1
ATOM 1014 C C . ASN A 1 128 ? 30.757 -35.007 24.863 1.00 37.97 128 ASN A C 1
ATOM 1016 O O . ASN A 1 128 ? 30.361 -34.592 23.777 1.00 37.97 128 ASN A O 1
ATOM 1020 N N . LEU A 1 129 ? 32.002 -34.809 25.300 1.00 41.81 129 LEU A N 1
ATOM 1021 C CA . LEU A 1 129 ? 33.148 -34.728 24.398 1.00 41.81 129 LEU A CA 1
ATOM 1022 C C . LEU A 1 129 ? 33.405 -36.122 23.802 1.00 41.81 129 LEU A C 1
ATOM 1024 O O . LEU A 1 129 ? 34.062 -36.934 24.443 1.00 41.81 129 LEU A O 1
ATOM 1028 N N . ASP A 1 130 ? 32.950 -36.368 22.575 1.00 35.56 130 ASP A N 1
ATOM 1029 C CA . ASP A 1 130 ? 33.631 -37.311 21.679 1.00 35.56 130 ASP A CA 1
ATOM 1030 C C . ASP A 1 130 ? 34.317 -36.507 20.570 1.00 35.56 130 ASP A C 1
ATOM 1032 O O . ASP A 1 130 ? 33.769 -36.201 19.511 1.00 35.56 130 ASP A O 1
ATOM 1036 N N . LEU A 1 131 ? 35.557 -36.118 20.867 1.00 36.78 131 LEU A N 1
ATOM 1037 C CA . LEU A 1 131 ? 36.533 -35.631 19.902 1.00 36.78 131 LEU A CA 1
ATOM 1038 C C . LEU A 1 131 ? 36.954 -36.803 19.006 1.00 36.78 131 LEU A C 1
ATOM 1040 O O . LEU A 1 131 ? 37.834 -37.579 19.374 1.00 36.78 131 LEU A O 1
ATOM 1044 N N . HIS A 1 132 ? 36.389 -36.903 17.802 1.00 32.22 132 HIS A N 1
ATOM 1045 C CA . HIS A 1 132 ? 37.052 -37.618 16.712 1.00 32.22 132 HIS A CA 1
ATOM 1046 C C . HIS A 1 132 ? 37.748 -36.608 15.799 1.00 32.22 132 HIS A C 1
ATOM 1048 O O . HIS A 1 132 ? 37.180 -36.073 14.849 1.00 32.22 132 HIS A O 1
ATOM 1054 N N . VAL A 1 133 ? 39.011 -36.327 16.122 1.00 41.28 133 VAL A N 1
ATOM 1055 C CA . VAL A 1 133 ? 39.942 -35.662 15.210 1.00 41.28 133 VAL A CA 1
ATOM 1056 C C . VAL A 1 133 ? 40.302 -36.674 14.126 1.00 41.28 133 VAL A C 1
ATOM 1058 O O . VAL A 1 133 ? 41.028 -37.629 14.390 1.00 41.28 133 VAL A O 1
ATOM 1061 N N . SER A 1 134 ? 39.817 -36.472 12.901 1.00 31.08 134 SER A N 1
ATOM 1062 C CA . SER A 1 134 ? 40.395 -37.124 11.724 1.00 31.08 134 SER A CA 1
ATOM 1063 C C . SER A 1 134 ? 41.044 -36.067 10.846 1.00 31.08 134 SER A C 1
ATOM 1065 O O . SER A 1 134 ? 40.402 -35.380 10.055 1.00 31.08 134 SER A O 1
ATOM 1067 N N . SER A 1 135 ? 42.349 -35.914 11.039 1.00 41.66 135 SER A N 1
ATOM 1068 C CA . SER A 1 135 ? 43.234 -35.258 10.096 1.00 41.66 135 SER A CA 1
ATOM 1069 C C . SER A 1 135 ? 43.475 -36.192 8.910 1.00 41.66 135 SER A C 1
ATOM 1071 O O . SER A 1 135 ? 44.050 -37.269 9.060 1.00 41.66 135 SER A O 1
ATOM 1073 N N . ARG A 1 136 ? 43.115 -35.756 7.702 1.00 30.91 136 ARG A N 1
ATOM 1074 C CA . ARG A 1 136 ? 43.846 -36.145 6.493 1.00 30.91 136 ARG A CA 1
ATOM 1075 C C . ARG A 1 136 ? 43.991 -34.949 5.566 1.00 30.91 136 ARG A C 1
ATOM 1077 O O . ARG A 1 136 ? 43.021 -34.423 5.037 1.00 30.91 136 ARG A O 1
ATOM 1084 N N . SER A 1 137 ? 45.246 -34.541 5.439 1.00 39.06 137 SER A N 1
ATOM 1085 C CA . SER A 1 137 ? 45.768 -33.676 4.391 1.00 39.06 137 SER A CA 1
ATOM 1086 C C . SER A 1 137 ? 46.135 -34.521 3.162 1.00 39.06 137 SER A C 1
ATOM 1088 O O . SER A 1 137 ? 46.425 -35.711 3.320 1.00 39.06 137 SER A O 1
ATOM 1090 N N . LEU A 1 138 ? 46.236 -33.842 2.010 1.00 37.66 138 LEU A N 1
ATOM 1091 C CA . LEU A 1 138 ? 46.761 -34.265 0.696 1.00 37.66 138 LEU A CA 1
ATOM 1092 C C . LEU A 1 138 ? 45.764 -35.107 -0.128 1.00 37.66 138 LEU A C 1
ATOM 1094 O O . LEU A 1 138 ? 45.294 -36.141 0.336 1.00 37.66 138 LEU A O 1
ATOM 1098 N N . VAL A 1 139 ? 45.368 -34.713 -1.344 1.00 41.00 139 VAL A N 1
ATOM 1099 C CA . VAL A 1 139 ? 46.123 -34.121 -2.474 1.00 41.00 139 VAL A CA 1
ATOM 1100 C C . VAL A 1 139 ? 45.303 -33.043 -3.180 1.00 41.00 139 VAL A C 1
ATOM 1102 O O . VAL A 1 139 ? 44.078 -33.250 -3.313 1.00 41.00 139 VAL A O 1
#

Radius of gyration: 27.23 Å; Cα contacts (8 Å, |Δi|>4): 67; chains: 1; bounding box: 67×50×60 Å

pLDDT: mean 72.19, std 17.43, range [30.91, 95.0]

Nearest PDB structures (foldseek):
  7jpq-assembly1_E  TM=8.565E-01  e=8.608E-03  Homo sapiens
  7jpr-assembly1_E  TM=7.698E-01  e=3.676E-03  Homo sapiens
  8s0f-assembly1_E  TM=8.306E-01  e=1.275E-02  Homo sapiens
  4xgc-assembly1_E  TM=7.084E-01  e=4.140E-02  Drosophila melanogaster

Foldseek 3Di:
DEEDEAEACVVCVVDVPSVPVLLCLQCVVVVDPDDDPYHYHYHHPDDQVVSDDPDDHDRDDDDDDDDDDPVSVLCVQLPPDPDSVVVSVVSVVVVVVVVVVVVVVVVVVPDPPPPDPCVVVPPPDPDDDPDPDDDDDDD

Mean predicted aligned error: 16.39 Å